Protein AF-A0A7V2KUA3-F1 (afdb_monomer_lite)

Sequence (178 aa):
MKRKILLLGLVLTLILTMVMPATALAAKPPAPTIATGEITDITFGDVFPAGNSGRWIVQEREISGNISGALNGAFTMTYKANVVLVTQAGNFHGTFEADNITLNVNGKISPLELVPVEVDPDVFVDLPMLSLSGHWNVIDGAKGNGNFDAYLVFIPDAQGHVGTIVASGIVMTGKWQP

Secondary structure (DSSP, 8-state):
-HHHHHHHHHHHHHHHHHHS------PPPPPPEEEEEEEEEE---EEEE-TTSSEEEEEEEEEEEEEEESS-EEEEEEEEEEEETTT--EEEEEEEEETTEEEEEEEEEPPPEEEEEEEETTEEEEEEEEEEEEEEEEEESSEEEEEEEEEEEEEE-TTSSEEEEEEEEEEEEEEEE-

pLDDT: mean 90.0, std 10.98, range [55.84, 98.25]

Structure (mmCIF, N/CA/C/O backbone):
data_AF-A0A7V2KUA3-F1
#
_entry.id   AF-A0A7V2KUA3-F1
#
loop_
_atom_site.group_PDB
_atom_site.id
_atom_site.type_symbol
_atom_site.label_atom_id
_atom_site.label_alt_id
_atom_site.label_comp_id
_atom_site.label_asym_id
_atom_site.label_entity_id
_atom_site.label_seq_id
_atom_site.pdbx_PDB_ins_code
_atom_site.Cartn_x
_atom_site.Cartn_y
_atom_site.Cartn_z
_atom_site.occupancy
_atom_site.B_iso_or_equiv
_atom_site.auth_seq_id
_atom_site.auth_comp_id
_atom_site.auth_asym_id
_atom_site.auth_atom_id
_atom_site.pdbx_PDB_model_num
ATOM 1 N N . MET A 1 1 ? -12.448 66.373 34.052 1.00 57.91 1 MET A N 1
ATOM 2 C CA . MET A 1 1 ? -11.532 65.237 34.334 1.00 57.91 1 MET A CA 1
ATOM 3 C C . MET A 1 1 ? -12.043 63.875 33.849 1.00 57.91 1 MET A C 1
ATOM 5 O O . MET A 1 1 ? -11.224 63.086 33.403 1.00 57.91 1 MET A O 1
ATOM 9 N N . LYS A 1 2 ? -13.360 63.605 33.822 1.00 60.50 2 LYS A N 1
ATOM 10 C CA . LYS A 1 2 ? -13.928 62.290 33.444 1.00 60.50 2 LYS A CA 1
ATOM 11 C C . LYS A 1 2 ? -13.572 61.783 32.027 1.00 60.50 2 LYS A C 1
ATOM 13 O O . LYS A 1 2 ? -13.331 60.598 31.854 1.00 60.50 2 LYS A O 1
ATOM 18 N N . ARG A 1 3 ? -13.456 62.670 31.026 1.00 66.00 3 ARG A N 1
ATOM 19 C CA . ARG A 1 3 ? -13.131 62.282 29.632 1.00 66.00 3 ARG A CA 1
ATOM 20 C C . ARG A 1 3 ? -11.685 61.805 29.430 1.00 66.00 3 ARG A C 1
ATOM 22 O O . ARG A 1 3 ? -11.451 60.944 28.595 1.00 66.00 3 ARG A O 1
ATOM 29 N N . LYS A 1 4 ? -10.726 62.332 30.204 1.00 68.06 4 LYS A N 1
ATOM 30 C CA . LYS A 1 4 ? -9.304 61.957 30.084 1.00 68.06 4 LYS A CA 1
ATOM 31 C C . LYS A 1 4 ? -9.031 60.560 30.653 1.00 68.06 4 LYS A C 1
ATOM 33 O O . LYS A 1 4 ? -8.254 59.818 30.072 1.00 68.06 4 LYS A O 1
ATOM 38 N N . ILE A 1 5 ? -9.725 60.190 31.733 1.00 75.88 5 ILE A N 1
ATOM 39 C CA . ILE A 1 5 ? -9.638 58.850 32.341 1.00 75.88 5 ILE A CA 1
ATOM 40 C C . ILE A 1 5 ? -10.233 57.792 31.401 1.00 75.88 5 ILE A C 1
ATOM 42 O O . ILE A 1 5 ? -9.665 56.717 31.244 1.00 75.88 5 ILE A O 1
ATOM 46 N N . LEU A 1 6 ? -11.332 58.125 30.716 1.00 77.88 6 LEU A N 1
ATOM 47 C CA . LEU A 1 6 ? -11.990 57.219 29.773 1.00 77.88 6 LEU A CA 1
ATOM 48 C C . LEU A 1 6 ? -11.124 56.948 28.531 1.00 77.88 6 LEU A C 1
ATOM 50 O O . LEU A 1 6 ? -11.041 55.810 28.079 1.00 77.88 6 LEU A O 1
ATOM 54 N N . LEU A 1 7 ? -10.414 57.968 28.034 1.00 78.69 7 LEU A N 1
ATOM 55 C CA . LEU A 1 7 ? -9.467 57.805 26.928 1.00 78.69 7 LEU A CA 1
ATOM 56 C C . LEU A 1 7 ? -8.257 56.948 27.329 1.00 78.69 7 LEU A C 1
ATOM 58 O O . LEU A 1 7 ? -7.828 56.100 26.554 1.00 78.69 7 LEU A O 1
ATOM 62 N N . LEU A 1 8 ? -7.735 57.137 28.547 1.00 78.94 8 LEU A N 1
ATOM 63 C CA . LEU A 1 8 ? -6.604 56.354 29.051 1.00 78.94 8 LEU A CA 1
ATOM 64 C C . LEU A 1 8 ? -6.966 54.870 29.201 1.00 78.94 8 LEU A C 1
ATOM 66 O O . LEU A 1 8 ? -6.176 54.007 28.832 1.00 78.94 8 LEU A O 1
ATOM 70 N N . GLY A 1 9 ? -8.174 54.580 29.695 1.00 79.50 9 GLY A N 1
ATOM 71 C CA . GLY A 1 9 ? -8.683 53.213 29.807 1.00 79.50 9 GLY A CA 1
ATOM 72 C C . GLY A 1 9 ? -8.839 52.529 28.449 1.00 79.50 9 GLY A C 1
ATOM 73 O O . GLY A 1 9 ? -8.441 51.379 28.312 1.00 79.50 9 GLY A O 1
ATOM 74 N N . LEU A 1 10 ? -9.347 53.250 27.440 1.00 80.88 10 LEU A N 1
ATOM 75 C CA . LEU A 1 10 ? -9.525 52.726 26.081 1.00 80.88 10 LEU A CA 1
ATOM 76 C C . LEU A 1 10 ? -8.185 52.445 25.381 1.00 80.88 10 LEU A C 1
ATOM 78 O O . LEU A 1 10 ? -8.037 51.439 24.697 1.00 80.88 10 LEU A O 1
ATOM 82 N N . VAL A 1 11 ? -7.196 53.326 25.557 1.00 82.62 11 VAL A N 1
ATOM 83 C CA . VAL A 1 11 ? -5.849 53.123 25.003 1.00 82.62 11 VAL A CA 1
ATOM 84 C C . VAL A 1 11 ? -5.162 51.944 25.691 1.00 82.62 11 VAL A C 1
ATOM 86 O O . VAL A 1 11 ? -4.532 51.132 25.020 1.00 82.62 11 VAL A O 1
ATOM 89 N N . LEU A 1 12 ? -5.324 51.798 27.008 1.00 80.12 12 LEU A N 1
ATOM 90 C CA . LEU A 1 12 ? -4.733 50.691 27.755 1.00 80.12 12 LEU A CA 1
ATOM 91 C C . LEU A 1 12 ? -5.350 49.338 27.371 1.00 80.12 12 LEU A C 1
ATOM 93 O O . LEU A 1 12 ? -4.608 48.374 27.204 1.00 80.12 12 LEU A O 1
ATOM 97 N N . THR A 1 13 ? -6.670 49.254 27.167 1.00 74.50 13 THR A N 1
ATOM 98 C CA . THR A 1 13 ? -7.302 48.023 26.664 1.00 74.50 13 THR A CA 1
ATOM 99 C C . THR A 1 13 ? -6.873 47.702 25.237 1.00 74.50 13 THR A C 1
ATOM 101 O O . THR A 1 13 ? -6.602 46.540 24.948 1.00 74.50 13 THR A O 1
ATOM 104 N N . LEU A 1 14 ? -6.730 48.708 24.366 1.00 75.62 14 LEU A N 1
ATOM 105 C CA . LEU A 1 14 ? -6.244 48.504 22.999 1.00 75.62 14 LEU A CA 1
ATOM 106 C C . LEU A 1 14 ? -4.798 47.978 22.986 1.00 75.62 14 LEU A C 1
ATOM 108 O O . LEU A 1 14 ? -4.493 47.019 22.278 1.00 75.62 14 LEU A O 1
ATOM 112 N N . ILE A 1 15 ? -3.926 48.542 23.829 1.00 74.00 15 ILE A N 1
ATOM 113 C CA . ILE A 1 15 ? -2.543 48.074 23.989 1.00 74.00 15 ILE A CA 1
ATOM 114 C C . ILE A 1 15 ? -2.522 46.654 24.570 1.00 74.00 15 ILE A C 1
ATOM 116 O O . ILE A 1 15 ? -1.790 45.813 24.058 1.00 74.00 15 ILE A O 1
ATOM 120 N N . LEU A 1 16 ? -3.363 46.331 25.562 1.00 66.69 16 LEU A N 1
ATOM 121 C CA . LEU A 1 16 ? -3.443 44.964 26.093 1.00 66.69 16 LEU A CA 1
ATOM 122 C C . LEU A 1 16 ? -3.878 43.947 25.027 1.00 66.69 16 LEU A C 1
ATOM 124 O O . LEU A 1 16 ? -3.342 42.843 25.009 1.00 66.69 16 LEU A O 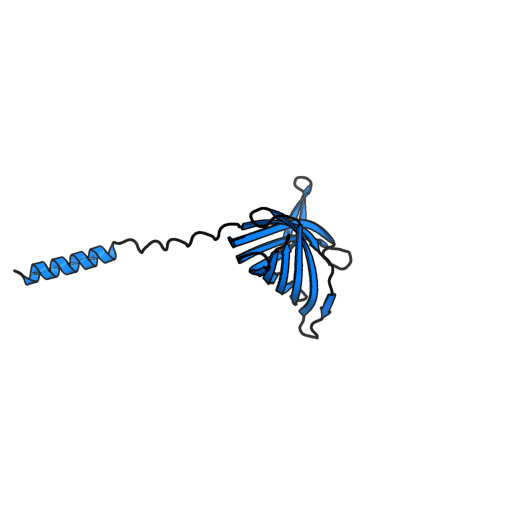1
ATOM 128 N N . THR A 1 17 ? -4.786 44.308 24.113 1.00 66.06 17 THR A N 1
ATOM 129 C CA . THR A 1 17 ? -5.171 43.419 23.000 1.00 66.06 17 THR A CA 1
ATOM 130 C C . THR A 1 17 ? -4.084 43.261 21.935 1.00 66.06 17 THR A C 1
ATOM 132 O O . THR A 1 17 ? -4.070 42.249 21.245 1.00 66.06 17 THR A O 1
ATOM 135 N N . MET A 1 18 ? -3.154 44.217 21.817 1.00 61.91 18 MET A N 1
ATOM 136 C CA . MET A 1 18 ? -2.025 44.144 20.878 1.00 61.91 18 MET A CA 1
ATOM 137 C C . MET A 1 18 ? -0.821 43.359 21.420 1.00 61.91 18 MET A C 1
ATOM 139 O O . MET A 1 18 ? 0.021 42.936 20.634 1.00 61.91 18 MET A O 1
ATOM 143 N N . VAL A 1 19 ? -0.727 43.162 22.741 1.00 62.25 19 VAL A N 1
ATOM 144 C CA . VAL A 1 19 ? 0.377 42.425 23.392 1.00 62.25 19 VAL A CA 1
ATOM 145 C C . VAL A 1 19 ? -0.029 40.995 23.768 1.00 62.25 19 VAL A C 1
ATOM 147 O O . VAL A 1 19 ? 0.814 40.210 24.198 1.00 62.25 19 VAL A O 1
ATOM 150 N N . MET A 1 20 ? -1.296 40.605 23.575 1.00 57.22 20 MET A N 1
ATOM 151 C CA . MET A 1 20 ? -1.638 39.187 23.658 1.00 57.22 20 MET A CA 1
ATOM 152 C C . MET A 1 20 ? -0.917 38.455 22.522 1.00 57.22 20 MET A C 1
ATOM 154 O O . MET A 1 20 ? -1.136 38.806 21.359 1.00 57.22 20 MET A O 1
ATOM 158 N N . PRO A 1 21 ? -0.039 37.476 22.823 1.00 57.28 21 PRO A N 1
ATOM 159 C CA . PRO A 1 21 ? 0.585 36.675 21.787 1.00 57.28 21 PRO A CA 1
ATOM 160 C C . PRO A 1 21 ? -0.546 36.095 20.954 1.00 57.28 21 PRO A C 1
ATOM 162 O O . PRO A 1 21 ? -1.464 35.491 21.519 1.00 57.28 21 PRO A O 1
ATOM 165 N N . ALA A 1 22 ? -0.506 36.361 19.642 1.00 61.03 22 ALA A N 1
ATOM 166 C CA . ALA A 1 22 ? -1.403 35.764 18.665 1.00 61.03 22 ALA A CA 1
ATOM 167 C C . ALA A 1 22 ? -1.592 34.322 19.096 1.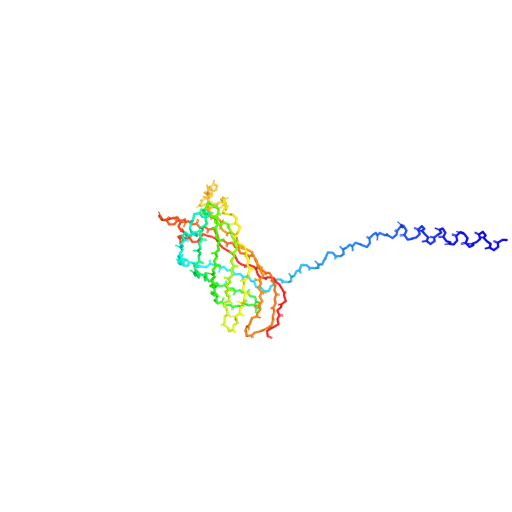00 61.03 22 ALA A C 1
ATOM 169 O O . ALA A 1 22 ? -0.586 33.619 19.211 1.00 61.03 22 ALA A O 1
ATOM 170 N N . THR A 1 23 ? -2.826 33.961 19.474 1.00 57.09 23 THR A N 1
ATOM 171 C CA . THR A 1 23 ? -3.180 32.631 19.969 1.00 57.09 23 THR A CA 1
ATOM 172 C C . THR A 1 23 ? -2.374 31.651 19.159 1.00 57.09 23 THR A C 1
ATOM 174 O O . THR A 1 23 ? -2.615 31.549 17.954 1.00 57.09 23 THR A O 1
ATOM 177 N N . ALA A 1 24 ? -1.352 31.057 19.789 1.00 55.84 24 ALA A N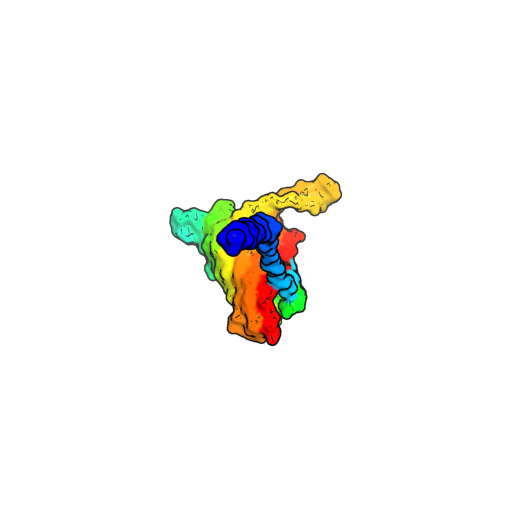 1
ATOM 178 C CA . ALA A 1 24 ? -0.553 30.028 19.168 1.00 55.84 24 ALA A CA 1
ATOM 179 C C . ALA A 1 24 ? -1.600 29.064 18.646 1.00 55.84 24 ALA A C 1
ATOM 181 O O . ALA A 1 24 ? -2.376 28.533 19.444 1.00 55.84 24 ALA A O 1
ATOM 182 N N . LEU A 1 25 ? -1.745 29.011 17.321 1.00 56.50 25 LEU A N 1
ATOM 183 C CA . LEU A 1 25 ? -2.665 28.111 16.659 1.00 56.50 25 LEU A CA 1
ATOM 184 C C . LEU A 1 25 ? -2.214 26.755 17.159 1.00 56.50 25 LEU A C 1
ATOM 186 O O . LEU A 1 25 ? -1.180 26.265 16.715 1.00 56.50 25 LEU A O 1
ATOM 190 N N . ALA A 1 26 ? -2.887 26.250 18.194 1.00 63.84 26 ALA A N 1
ATOM 191 C CA . ALA A 1 26 ? -2.541 24.998 18.817 1.00 63.84 26 ALA A CA 1
ATOM 192 C C . ALA A 1 26 ? -2.701 24.003 17.686 1.00 63.84 26 ALA A C 1
ATOM 194 O O . ALA A 1 26 ? -3.826 23.740 17.251 1.00 63.84 26 ALA A O 1
ATOM 195 N N . ALA A 1 27 ? -1.566 23.599 17.112 1.00 62.81 27 ALA A N 1
ATOM 196 C CA . ALA A 1 27 ? -1.546 22.696 15.989 1.00 62.81 27 ALA A CA 1
ATOM 197 C C . ALA A 1 27 ? -2.399 21.517 16.430 1.00 62.81 27 ALA A C 1
ATOM 199 O O . ALA A 1 27 ? -2.166 20.950 17.502 1.00 62.81 27 ALA A O 1
ATOM 200 N N . LYS A 1 28 ? -3.470 21.256 15.675 1.00 70.56 28 LYS A N 1
ATOM 201 C CA . LYS A 1 28 ? -4.386 20.167 15.987 1.00 70.56 28 LYS A CA 1
ATOM 202 C C . LYS A 1 28 ? -3.516 18.932 16.244 1.00 70.56 28 LYS A C 1
ATOM 204 O O . LYS A 1 28 ? -2.691 18.635 15.377 1.00 70.56 28 LYS A O 1
ATOM 209 N N . PRO A 1 29 ? -3.658 18.255 17.400 1.00 72.75 29 PRO A N 1
ATOM 210 C CA . PRO A 1 29 ? -2.854 17.081 17.687 1.00 72.75 29 PRO A CA 1
ATOM 211 C C . PRO A 1 29 ? -2.927 16.116 16.499 1.00 72.75 29 PRO A C 1
ATOM 213 O O . PRO A 1 29 ? -4.021 15.963 15.931 1.00 72.75 29 PRO A O 1
ATOM 216 N N . PRO A 1 30 ? -1.799 15.512 16.084 1.00 73.25 30 PRO A N 1
ATOM 217 C CA . PRO A 1 30 ? -1.814 14.528 15.014 1.00 73.25 30 PRO A CA 1
ATOM 218 C C . PRO A 1 30 ? -2.834 13.437 15.348 1.00 73.25 30 PRO A C 1
ATOM 220 O O . PRO A 1 30 ? -3.039 13.096 16.518 1.00 73.25 30 PRO A O 1
ATOM 223 N N . ALA A 1 31 ? -3.529 12.938 14.324 1.00 81.44 31 ALA A N 1
ATOM 224 C CA . ALA A 1 31 ? -4.470 11.845 14.524 1.00 81.44 31 ALA A CA 1
ATOM 225 C C . ALA A 1 31 ? -3.717 10.644 15.121 1.00 81.44 31 ALA A C 1
ATOM 227 O O . ALA A 1 31 ? -2.589 10.380 14.699 1.00 81.44 31 ALA A O 1
ATOM 228 N N . PRO A 1 32 ? -4.298 9.934 16.102 1.00 88.81 32 PRO A N 1
ATOM 229 C CA . PRO A 1 32 ? -3.610 8.814 16.717 1.00 88.81 32 PRO A CA 1
ATOM 230 C C . PRO A 1 32 ? -3.388 7.711 15.681 1.00 88.81 32 PRO A C 1
ATOM 232 O O . PRO A 1 32 ? -4.263 7.438 14.851 1.00 88.81 32 PRO A O 1
ATOM 235 N N . THR A 1 33 ? -2.216 7.082 15.740 1.00 89.06 33 THR A N 1
ATOM 236 C CA . THR A 1 33 ? -1.938 5.849 15.003 1.00 89.06 33 THR A CA 1
ATOM 237 C C . THR A 1 33 ? -2.845 4.755 15.539 1.00 89.06 33 THR A C 1
ATOM 239 O O . THR A 1 33 ? -2.867 4.485 16.738 1.00 89.06 33 THR A O 1
ATOM 242 N N . ILE A 1 34 ? -3.618 4.162 14.639 1.00 94.06 34 ILE A N 1
ATOM 243 C CA . ILE A 1 34 ? -4.559 3.091 14.948 1.00 94.06 34 ILE A CA 1
ATOM 244 C C . ILE A 1 34 ? -3.914 1.747 14.648 1.00 94.06 34 ILE A C 1
ATOM 246 O O . ILE A 1 34 ? -4.092 0.812 15.424 1.00 94.06 34 ILE A O 1
ATOM 250 N N . ALA A 1 35 ? -3.164 1.647 13.551 1.00 96.12 35 ALA A N 1
ATOM 251 C CA . ALA A 1 35 ? -2.558 0.393 13.148 1.00 96.12 35 ALA A CA 1
ATO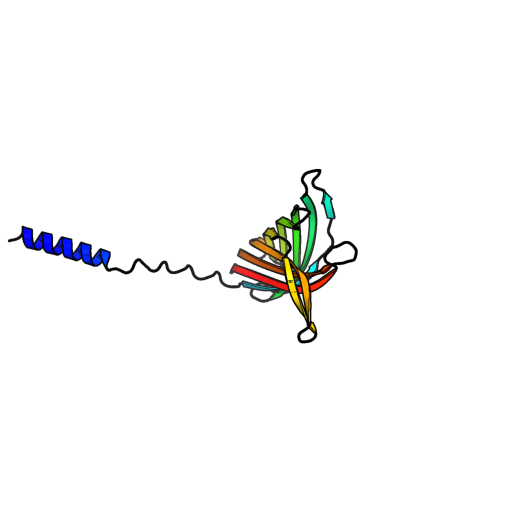M 252 C C . ALA A 1 35 ? -1.318 0.605 12.269 1.00 96.12 35 ALA A C 1
ATOM 254 O O . ALA A 1 35 ? -1.211 1.612 11.566 1.00 96.12 35 ALA A O 1
ATOM 255 N N . THR A 1 36 ? -0.387 -0.342 12.319 1.00 97.94 36 THR A N 1
ATOM 256 C CA . THR A 1 36 ? 0.829 -0.385 11.498 1.00 97.94 36 THR A CA 1
ATOM 257 C C . THR A 1 36 ? 1.082 -1.798 11.013 1.00 97.94 36 THR A C 1
ATOM 259 O O . THR A 1 36 ? 0.805 -2.752 11.741 1.00 97.94 36 THR A O 1
ATOM 262 N N . GLY A 1 37 ? 1.628 -1.951 9.816 1.00 97.38 37 GLY A N 1
ATOM 263 C CA . GLY A 1 37 ? 1.808 -3.264 9.217 1.00 97.38 37 GLY A CA 1
ATOM 264 C C . GLY A 1 37 ? 2.840 -3.303 8.109 1.00 97.38 37 GLY A C 1
ATOM 265 O O . GLY A 1 37 ? 3.441 -2.286 7.763 1.00 97.38 37 GLY A O 1
ATOM 266 N N . GLU A 1 38 ? 2.979 -4.487 7.535 1.00 97.69 38 GLU A N 1
ATOM 267 C CA . GLU A 1 38 ? 3.859 -4.788 6.412 1.00 97.69 38 GLU A CA 1
ATOM 268 C C . GLU A 1 38 ? 3.034 -5.384 5.274 1.00 97.69 38 GLU A C 1
ATOM 270 O O . GLU A 1 38 ? 2.125 -6.189 5.497 1.00 97.69 38 GLU A O 1
ATOM 275 N N . ILE A 1 39 ? 3.363 -4.981 4.050 1.00 97.94 39 ILE A N 1
ATOM 276 C CA . ILE A 1 39 ? 2.837 -5.576 2.823 1.00 97.94 39 ILE A CA 1
ATOM 277 C C . ILE A 1 39 ? 3.748 -6.741 2.453 1.00 97.94 39 ILE A C 1
ATOM 279 O O . ILE A 1 39 ? 4.955 -6.550 2.287 1.00 97.94 39 ILE A O 1
ATOM 283 N N . THR A 1 40 ? 3.172 -7.926 2.300 1.00 96.94 40 THR A N 1
ATOM 284 C CA . THR A 1 40 ? 3.926 -9.149 2.003 1.00 96.94 40 THR A CA 1
ATOM 285 C C . THR A 1 40 ? 3.747 -9.622 0.574 1.00 96.94 40 THR A C 1
ATOM 287 O O . THR A 1 40 ? 4.633 -10.298 0.061 1.00 96.94 40 THR A O 1
ATOM 290 N N . ASP A 1 41 ? 2.627 -9.282 -0.066 1.00 95.56 41 ASP A N 1
ATOM 291 C CA . ASP A 1 41 ? 2.352 -9.715 -1.431 1.00 95.56 41 ASP A CA 1
ATOM 292 C C . ASP A 1 41 ? 1.497 -8.702 -2.201 1.00 95.56 41 ASP A C 1
ATOM 294 O O . ASP A 1 41 ? 0.748 -7.901 -1.628 1.00 95.56 41 ASP A O 1
ATOM 298 N N . ILE A 1 42 ? 1.635 -8.734 -3.523 1.00 94.81 42 ILE A N 1
ATOM 299 C CA . ILE A 1 42 ? 0.831 -7.953 -4.456 1.00 94.81 42 ILE A CA 1
ATOM 300 C C . ILE A 1 42 ? 0.624 -8.749 -5.740 1.00 94.81 42 ILE A C 1
ATOM 302 O O . ILE A 1 42 ? 1.562 -9.188 -6.400 1.00 94.81 42 ILE A O 1
ATOM 306 N N . THR A 1 43 ? -0.633 -8.894 -6.133 1.00 93.38 43 THR A N 1
ATOM 307 C CA . THR A 1 43 ? -0.981 -9.598 -7.366 1.00 93.38 43 THR A CA 1
ATOM 308 C C . TH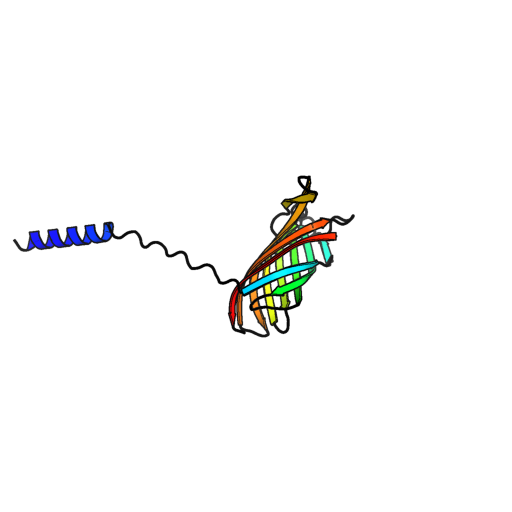R A 1 43 ? -0.705 -8.727 -8.594 1.00 93.38 43 THR A C 1
ATOM 310 O O . THR A 1 43 ? -0.729 -7.494 -8.539 1.00 93.38 43 THR A O 1
ATOM 313 N N . PHE A 1 44 ? -0.488 -9.355 -9.754 1.00 86.00 44 PHE A N 1
ATOM 314 C CA . PHE A 1 44 ? -0.323 -8.612 -11.009 1.00 86.00 44 PHE A CA 1
ATOM 315 C C . PHE A 1 44 ? -1.572 -7.801 -11.365 1.00 86.00 44 PHE A C 1
ATOM 317 O O . PHE A 1 44 ? -1.456 -6.660 -11.821 1.00 86.00 44 PHE A O 1
ATOM 324 N N . GLY A 1 45 ? -2.756 -8.347 -11.086 1.00 85.12 45 GLY A N 1
ATOM 325 C CA . GLY A 1 45 ? -4.035 -7.735 -11.427 1.00 85.12 45 GLY A CA 1
ATOM 326 C C . GLY A 1 45 ? -4.269 -7.600 -12.934 1.00 85.12 45 GLY A C 1
ATOM 327 O O . GLY A 1 45 ? -3.402 -7.887 -13.760 1.00 85.12 45 GLY A O 1
ATOM 328 N N . ASP A 1 46 ? -5.454 -7.112 -13.285 1.00 87.50 46 ASP A N 1
ATOM 329 C CA . ASP A 1 46 ? -5.856 -6.899 -14.675 1.00 87.50 46 ASP A CA 1
ATOM 330 C C . ASP A 1 46 ? -5.569 -5.456 -15.110 1.00 87.50 46 ASP A C 1
ATOM 332 O O . ASP A 1 46 ? -6.200 -4.502 -14.636 1.00 87.50 46 ASP A O 1
ATOM 336 N N . VAL A 1 47 ? -4.601 -5.285 -16.018 1.00 86.62 47 VAL A N 1
ATOM 337 C CA . VAL A 1 47 ? -4.062 -3.975 -16.415 1.00 86.62 47 VAL A CA 1
ATOM 338 C C . VAL A 1 47 ? -4.201 -3.754 -17.921 1.00 86.62 47 VAL A C 1
ATOM 340 O O . VAL A 1 47 ? -3.671 -4.514 -18.728 1.00 86.62 47 VAL A O 1
ATOM 343 N N . PHE A 1 48 ? -4.890 -2.679 -18.313 1.00 90.06 48 PHE A N 1
ATOM 344 C CA . PHE A 1 48 ? -5.184 -2.368 -19.719 1.00 90.06 48 PHE A CA 1
ATOM 345 C C . PHE A 1 48 ? -4.873 -0.911 -20.068 1.00 90.06 48 PHE A C 1
ATOM 347 O O . PHE A 1 48 ? -5.042 -0.028 -19.220 1.00 90.06 48 PHE A O 1
ATOM 354 N N . PRO A 1 49 ? -4.463 -0.610 -21.311 1.00 88.81 49 PRO A N 1
ATOM 355 C CA . PRO A 1 49 ? -4.286 0.770 -21.735 1.00 88.81 49 PRO A CA 1
ATOM 356 C C . PRO A 1 49 ? -5.634 1.503 -21.729 1.00 88.81 49 PRO A C 1
ATOM 358 O O . PRO A 1 49 ? -6.642 1.008 -22.237 1.00 88.81 49 PRO A O 1
ATOM 361 N N . ALA A 1 50 ? -5.656 2.724 -21.199 1.00 90.62 50 ALA A N 1
ATOM 362 C CA . ALA A 1 50 ? -6.824 3.602 -21.186 1.00 90.62 50 ALA A CA 1
ATOM 363 C C . ALA A 1 50 ? -6.970 4.339 -22.533 1.00 90.62 50 ALA A C 1
ATOM 365 O O . ALA A 1 50 ? -6.947 5.575 -22.600 1.00 90.62 50 ALA A O 1
ATOM 366 N N . GLY A 1 51 ? -7.035 3.573 -23.625 1.00 89.12 51 GLY A N 1
ATOM 367 C CA . GLY A 1 51 ? -6.959 4.092 -24.992 1.00 89.12 51 GLY A CA 1
ATOM 368 C C . GLY A 1 51 ? -5.655 4.858 -25.255 1.00 89.12 51 GLY A C 1
ATOM 369 O O . GLY A 1 51 ? -4.590 4.472 -24.783 1.00 89.12 51 GLY A O 1
ATOM 370 N N . ASN A 1 52 ? -5.740 5.987 -25.967 1.00 88.19 52 ASN A N 1
ATOM 371 C CA . ASN A 1 52 ? -4.583 6.814 -26.349 1.00 88.19 52 ASN A CA 1
ATOM 372 C C . ASN A 1 52 ? -4.224 7.902 -25.315 1.00 88.19 52 ASN A C 1
ATOM 374 O O . ASN A 1 52 ? -3.616 8.911 -25.660 1.00 88.19 52 ASN A O 1
ATOM 378 N N . SER A 1 53 ? -4.625 7.742 -24.052 1.00 87.25 53 SER A N 1
ATOM 379 C CA . SER A 1 53 ? -4.443 8.779 -23.022 1.00 87.25 53 SER A CA 1
ATOM 380 C C . SER A 1 53 ? -3.063 8.777 -22.348 1.00 87.25 53 SER A C 1
ATOM 382 O O . SER A 1 53 ? -2.794 9.646 -21.522 1.00 87.25 53 SER A O 1
ATOM 384 N N . GLY A 1 54 ? -2.198 7.802 -22.657 1.00 88.50 54 GLY A N 1
ATOM 385 C CA . GLY A 1 54 ? -0.929 7.600 -21.942 1.00 88.50 54 GLY A CA 1
ATOM 386 C C . GLY A 1 54 ? -1.113 7.082 -20.509 1.00 88.50 54 GLY A C 1
ATOM 387 O O . GLY A 1 54 ? -0.226 7.243 -19.669 1.00 88.50 54 GLY A O 1
ATOM 388 N N . ARG A 1 55 ? -2.276 6.492 -20.210 1.00 91.38 55 ARG A N 1
ATOM 389 C CA . ARG A 1 55 ? -2.640 5.964 -18.891 1.00 91.38 55 ARG A CA 1
ATOM 390 C C . ARG A 1 55 ? -2.997 4.484 -18.970 1.00 91.38 55 ARG A C 1
ATOM 392 O O . ARG A 1 55 ? -3.419 4.002 -20.021 1.00 91.38 55 ARG A O 1
ATOM 399 N N . TRP A 1 56 ? -2.879 3.800 -17.843 1.00 90.81 56 TRP A N 1
ATOM 400 C CA . TRP A 1 56 ? -3.343 2.435 -17.633 1.00 90.81 56 TRP A CA 1
ATOM 401 C C . TRP A 1 56 ? -4.502 2.412 -16.652 1.00 90.81 56 TRP A C 1
ATOM 403 O O . TRP A 1 56 ? -4.529 3.168 -15.679 1.00 90.81 56 TRP A O 1
ATOM 413 N N . ILE A 1 57 ? -5.449 1.519 -16.908 1.00 91.81 57 ILE A N 1
ATOM 414 C CA . ILE A 1 57 ? -6.511 1.155 -15.981 1.00 91.81 57 ILE A CA 1
ATOM 415 C C . ILE A 1 57 ? -6.110 -0.161 -15.330 1.00 91.81 57 ILE A C 1
ATOM 417 O O . ILE A 1 57 ? -5.906 -1.155 -16.022 1.00 91.81 57 ILE A O 1
ATOM 421 N N . VAL A 1 58 ? -6.038 -0.146 -14.004 1.00 92.69 58 VAL A N 1
ATOM 422 C CA . VAL A 1 58 ? -5.990 -1.340 -13.164 1.00 92.69 58 VAL A CA 1
ATOM 423 C C . VAL A 1 58 ? -7.433 -1.645 -12.780 1.00 92.69 58 VAL A C 1
ATOM 425 O O . VAL A 1 58 ? -8.044 -0.872 -12.035 1.00 92.69 58 VAL A O 1
ATOM 428 N N . GLN A 1 59 ? -8.012 -2.701 -13.349 1.00 93.00 59 GLN A N 1
ATOM 429 C CA . GLN A 1 59 ? -9.408 -3.067 -13.088 1.00 93.00 59 GLN A CA 1
ATOM 430 C C . GLN A 1 59 ? -9.594 -3.698 -11.719 1.00 93.00 59 GLN A C 1
ATOM 432 O O . GLN A 1 59 ? -10.618 -3.454 -11.086 1.00 93.00 59 GLN A O 1
ATOM 437 N N . GLU A 1 60 ? -8.625 -4.495 -11.293 1.00 93.50 60 GLU A N 1
ATOM 438 C CA . GLU A 1 60 ? -8.594 -5.138 -9.993 1.00 93.50 60 GLU A CA 1
ATOM 439 C C . GLU A 1 60 ? -7.156 -5.541 -9.695 1.00 93.50 60 GLU A C 1
ATOM 441 O O . GLU A 1 60 ? -6.460 -6.079 -10.559 1.00 93.50 60 GLU A O 1
ATOM 446 N N . ARG A 1 61 ? -6.703 -5.233 -8.486 1.00 94.06 61 ARG A N 1
ATOM 447 C CA . ARG A 1 61 ? -5.435 -5.695 -7.944 1.00 94.06 61 ARG A CA 1
ATOM 448 C C . ARG A 1 61 ? -5.575 -5.866 -6.445 1.00 94.06 61 ARG A C 1
ATOM 450 O O . ARG A 1 61 ? -6.236 -5.063 -5.789 1.00 94.06 61 ARG A O 1
ATOM 457 N N . GLU A 1 62 ? -4.915 -6.888 -5.937 1.00 96.31 62 GLU A N 1
ATOM 458 C CA . GLU A 1 62 ? -4.898 -7.248 -4.527 1.00 96.31 62 GLU A CA 1
ATOM 459 C C . GLU A 1 62 ? -3.513 -7.000 -3.928 1.00 96.31 62 GLU A C 1
ATOM 461 O O . GLU A 1 62 ? -2.503 -7.356 -4.537 1.00 96.31 62 GLU A O 1
ATOM 466 N N . ILE A 1 63 ? -3.485 -6.387 -2.747 1.00 96.56 63 ILE A N 1
ATOM 467 C CA . ILE A 1 63 ? -2.324 -6.261 -1.866 1.00 96.56 63 ILE A CA 1
ATOM 468 C C . ILE A 1 63 ? -2.658 -7.000 -0.576 1.00 96.56 63 ILE A C 1
ATOM 470 O O . ILE A 1 63 ? -3.705 -6.734 0.011 1.00 96.56 63 ILE A O 1
ATOM 474 N N . SER A 1 64 ? -1.771 -7.861 -0.095 1.00 98.06 64 SER A N 1
ATOM 475 C CA . SER A 1 64 ? -1.960 -8.551 1.181 1.00 98.06 64 SER A CA 1
ATOM 476 C C . SER A 1 64 ? -0.764 -8.372 2.111 1.00 98.06 64 SER A C 1
ATOM 478 O O . SER A 1 64 ? 0.345 -8.006 1.701 1.00 98.06 64 SER A O 1
ATOM 480 N N . GLY A 1 65 ? -1.009 -8.563 3.402 1.00 98.12 65 GLY A N 1
ATOM 481 C CA . GLY A 1 65 ? -0.007 -8.330 4.429 1.00 98.12 65 GLY A CA 1
ATOM 482 C C . GLY A 1 65 ? -0.515 -8.607 5.832 1.00 98.12 65 GLY A C 1
ATOM 483 O O . GLY A 1 65 ? -1.557 -9.232 6.025 1.00 98.12 65 GLY A O 1
ATOM 484 N N . ASN A 1 66 ? 0.224 -8.116 6.821 1.00 98.00 66 ASN A N 1
ATOM 485 C CA . ASN A 1 66 ? -0.156 -8.199 8.228 1.00 98.00 66 ASN A CA 1
ATOM 486 C C . ASN A 1 66 ? -0.170 -6.807 8.844 1.00 98.00 66 ASN A C 1
ATOM 488 O O . ASN A 1 66 ? 0.706 -5.990 8.568 1.00 98.00 66 ASN A O 1
ATOM 492 N N . ILE A 1 67 ? -1.151 -6.546 9.699 1.00 97.25 67 ILE A N 1
ATOM 493 C CA . ILE A 1 67 ? -1.285 -5.298 10.438 1.00 97.25 67 ILE A CA 1
ATOM 494 C C . ILE A 1 67 ? -1.400 -5.585 11.937 1.00 97.25 67 ILE A C 1
ATOM 496 O O . ILE A 1 67 ? -1.830 -6.657 12.354 1.00 97.25 67 ILE A O 1
ATOM 500 N N . SER A 1 68 ? -0.983 -4.628 12.755 1.00 96.56 68 SER A N 1
ATOM 501 C CA . SER A 1 68 ? -1.007 -4.691 14.213 1.00 96.56 68 SER A CA 1
ATOM 502 C C . SER A 1 68 ? -1.452 -3.354 14.801 1.00 96.56 68 SER A C 1
ATOM 504 O O . SER A 1 68 ? -1.261 -2.300 14.193 1.00 96.56 68 SER A O 1
ATOM 506 N N . GLY A 1 69 ? -2.036 -3.389 15.999 1.00 94.12 69 GLY A N 1
ATOM 507 C CA . GLY A 1 69 ? -2.610 -2.222 16.666 1.00 94.12 69 GLY A CA 1
ATOM 508 C C . GLY A 1 69 ? -4.073 -2.463 17.020 1.00 94.12 69 GLY A C 1
ATOM 509 O O . GLY A 1 69 ? -4.435 -3.541 17.485 1.00 94.12 69 GLY A O 1
ATOM 510 N N . ALA A 1 70 ? -4.916 -1.453 16.827 1.00 91.44 70 ALA A N 1
ATOM 511 C CA . ALA A 1 70 ? -6.356 -1.571 17.040 1.00 91.44 70 ALA A CA 1
ATOM 512 C C . ALA A 1 70 ? -7.080 -2.274 15.875 1.00 91.44 70 ALA A C 1
ATOM 514 O O . ALA A 1 70 ? -8.165 -2.811 16.079 1.00 91.44 70 ALA A O 1
ATOM 515 N N . LEU A 1 71 ? -6.464 -2.282 14.686 1.00 90.81 71 LEU A N 1
ATOM 516 C CA . LEU A 1 71 ? -6.694 -3.276 13.636 1.00 90.81 71 LEU A CA 1
ATOM 517 C C . LEU A 1 71 ? -5.535 -4.269 13.709 1.00 90.81 71 LEU A C 1
ATOM 519 O O . LEU A 1 71 ? -4.380 -3.843 13.789 1.00 90.81 71 LEU A O 1
ATOM 523 N N . ASN A 1 72 ? -5.825 -5.564 13.711 1.00 94.19 72 ASN A N 1
ATOM 524 C CA . ASN A 1 72 ? -4.818 -6.605 13.867 1.00 94.19 72 ASN A CA 1
ATOM 525 C C . ASN A 1 72 ? -5.097 -7.761 12.902 1.00 94.19 72 ASN A C 1
ATOM 527 O O . ASN A 1 72 ? -6.231 -7.933 12.477 1.00 94.19 72 ASN A O 1
ATOM 531 N N . GLY A 1 73 ? -4.068 -8.543 12.584 1.00 95.81 73 GLY A N 1
ATOM 532 C CA . GLY A 1 73 ? -4.190 -9.754 11.778 1.00 95.81 73 GLY A CA 1
ATOM 533 C C . GLY A 1 73 ? -3.764 -9.577 10.324 1.00 95.81 73 GLY A C 1
ATOM 534 O O . GLY A 1 73 ? -3.158 -8.574 9.936 1.00 95.81 73 GLY A O 1
ATOM 535 N N . ALA A 1 74 ? -4.052 -10.602 9.524 1.00 98.00 74 ALA A N 1
ATOM 536 C CA . ALA A 1 74 ? -3.832 -10.550 8.088 1.00 98.00 74 ALA A CA 1
ATOM 537 C C . ALA A 1 74 ? -4.826 -9.571 7.455 1.00 98.00 74 ALA A C 1
ATOM 539 O O . ALA A 1 74 ? -5.990 -9.513 7.859 1.00 98.00 74 ALA A O 1
ATOM 540 N N . PHE A 1 75 ? -4.369 -8.825 6.454 1.00 98.06 75 PHE A N 1
ATOM 541 C CA . PHE A 1 75 ? -5.229 -7.943 5.682 1.00 98.06 75 PHE A CA 1
ATOM 542 C C . PHE A 1 75 ? -5.150 -8.235 4.189 1.00 98.06 75 PHE A C 1
ATOM 544 O O . PHE A 1 75 ? -4.139 -8.726 3.684 1.00 98.06 75 PHE A O 1
ATOM 551 N N . THR A 1 76 ? -6.221 -7.870 3.492 1.00 98.25 76 THR A N 1
ATOM 552 C CA . THR A 1 76 ? -6.314 -7.864 2.032 1.00 98.25 76 THR A CA 1
ATOM 553 C C . THR A 1 76 ? -6.899 -6.531 1.577 1.00 98.25 76 THR A C 1
ATOM 555 O O . THR A 1 76 ? -7.959 -6.117 2.037 1.00 98.25 76 THR A O 1
ATOM 558 N N . MET A 1 77 ? -6.202 -5.827 0.690 1.00 97.81 77 MET A N 1
ATOM 559 C CA . MET A 1 77 ? -6.664 -4.600 0.052 1.00 97.81 77 MET A CA 1
ATOM 560 C C . MET A 1 77 ? -6.869 -4.837 -1.439 1.00 97.81 77 MET A C 1
ATOM 562 O O . MET A 1 77 ? -5.904 -5.021 -2.181 1.00 97.81 77 MET A O 1
ATOM 566 N N . THR A 1 78 ? -8.114 -4.731 -1.889 1.00 97.62 78 THR A N 1
ATOM 567 C CA . THR A 1 78 ? -8.486 -4.872 -3.299 1.00 97.62 78 THR A CA 1
ATOM 568 C C . THR A 1 78 ? -8.814 -3.506 -3.869 1.00 97.62 78 THR A C 1
ATOM 570 O O . THR A 1 78 ? -9.676 -2.803 -3.344 1.00 97.62 78 THR A O 1
ATOM 573 N N . TYR A 1 79 ? -8.147 -3.090 -4.944 1.00 96.75 79 TYR A N 1
ATOM 574 C CA . TYR A 1 79 ? -8.343 -1.757 -5.508 1.00 96.75 79 TYR A CA 1
ATOM 575 C C . TYR A 1 79 ? -8.378 -1.726 -7.032 1.00 96.75 79 TYR A C 1
ATOM 577 O O . TYR A 1 79 ? -7.871 -2.600 -7.732 1.00 96.75 79 TYR A O 1
ATOM 585 N N . LYS A 1 80 ? -8.963 -0.639 -7.536 1.00 96.94 80 LYS A N 1
ATOM 586 C CA . LYS A 1 80 ? -8.932 -0.221 -8.938 1.00 96.94 80 LYS A CA 1
ATOM 587 C C . LYS A 1 80 ? -8.177 1.088 -9.031 1.00 96.94 80 LYS A C 1
ATOM 589 O O . LYS A 1 80 ? -8.324 1.945 -8.157 1.00 96.94 80 LYS A O 1
ATOM 594 N N . ALA A 1 81 ? -7.403 1.278 -10.089 1.00 95.62 81 ALA A N 1
ATOM 595 C CA . ALA A 1 81 ? -6.610 2.488 -10.262 1.00 95.62 81 ALA A CA 1
ATOM 596 C C . ALA A 1 81 ? -6.589 2.975 -11.707 1.00 95.62 81 ALA A C 1
ATOM 598 O O . ALA A 1 81 ? -6.818 2.227 -12.656 1.00 95.62 81 ALA A O 1
ATOM 599 N N . ASN A 1 82 ? -6.286 4.260 -11.867 1.00 93.31 82 ASN A N 1
ATOM 600 C CA . ASN A 1 82 ? -5.987 4.851 -13.163 1.00 93.31 82 ASN A CA 1
ATOM 601 C C . ASN A 1 82 ? -4.675 5.631 -13.076 1.00 93.31 82 ASN A C 1
ATOM 603 O O . ASN A 1 82 ? -4.644 6.744 -12.533 1.00 93.31 82 ASN A O 1
ATOM 607 N N . VAL A 1 83 ? -3.617 5.048 -13.632 1.00 92.94 83 VAL A N 1
ATOM 608 C CA . VAL A 1 83 ? -2.232 5.491 -13.453 1.00 92.94 83 VAL A CA 1
ATOM 609 C C . VAL A 1 83 ? -1.609 5.973 -14.756 1.00 92.94 83 VAL A C 1
ATOM 611 O O . VAL A 1 83 ? -1.965 5.522 -15.840 1.00 92.94 83 VAL A O 1
ATOM 614 N N . VAL A 1 84 ? -0.679 6.916 -14.671 1.00 91.81 84 VAL A N 1
ATOM 615 C CA . VAL A 1 84 ? 0.110 7.378 -15.819 1.00 91.81 84 VAL A CA 1
ATOM 616 C C . VAL A 1 84 ? 1.145 6.312 -16.185 1.00 91.81 84 VAL A C 1
ATOM 618 O O . VAL A 1 84 ? 1.844 5.824 -15.306 1.00 91.81 84 VAL A O 1
ATOM 621 N N . LEU A 1 85 ? 1.284 5.978 -17.474 1.00 84.19 85 LEU A N 1
ATOM 622 C CA . LEU A 1 85 ? 2.194 4.923 -17.954 1.00 84.19 85 LEU A CA 1
ATOM 623 C C . LEU A 1 85 ? 3.639 5.106 -17.472 1.00 84.19 85 LEU A C 1
ATOM 625 O O . LEU A 1 85 ? 4.260 4.146 -17.033 1.00 84.19 85 LEU A O 1
ATOM 629 N N . VAL A 1 86 ? 4.162 6.330 -17.539 1.00 83.62 86 VAL A N 1
ATOM 630 C CA . VAL A 1 86 ? 5.580 6.595 -17.252 1.00 83.62 86 VAL A CA 1
ATOM 631 C C . VAL A 1 86 ? 5.876 6.582 -15.754 1.00 83.62 86 VAL A C 1
ATOM 633 O O . VAL A 1 86 ? 6.886 6.035 -15.336 1.00 83.62 86 VAL A O 1
ATOM 636 N N . THR A 1 87 ? 5.013 7.196 -14.944 1.00 89.12 87 THR A N 1
ATOM 637 C CA . THR A 1 87 ? 5.300 7.434 -13.522 1.00 89.12 87 THR A CA 1
ATOM 638 C C . THR A 1 87 ? 4.560 6.495 -12.585 1.00 89.12 87 THR A C 1
ATOM 640 O O . THR A 1 87 ? 4.824 6.528 -11.393 1.00 89.12 87 THR A O 1
ATOM 643 N N . GLN A 1 88 ? 3.588 5.724 -13.080 1.00 90.81 88 GLN A N 1
ATOM 644 C CA . GLN A 1 88 ? 2.658 4.924 -12.274 1.00 90.81 88 GLN A CA 1
ATOM 645 C C . GLN A 1 88 ? 1.827 5.739 -11.258 1.00 90.81 88 GLN A C 1
ATOM 647 O O . GLN A 1 88 ? 1.077 5.174 -10.466 1.00 90.81 88 GLN A O 1
ATOM 652 N N . ALA A 1 89 ? 1.871 7.074 -11.326 1.00 94.00 89 ALA A N 1
ATOM 653 C CA . ALA A 1 89 ? 1.095 7.943 -10.451 1.00 94.00 89 ALA A CA 1
ATOM 654 C C . ALA A 1 89 ? -0.384 7.947 -10.848 1.00 94.00 89 ALA A C 1
ATOM 656 O O . ALA A 1 89 ? -0.716 8.016 -12.037 1.00 94.00 89 ALA A O 1
ATOM 657 N N . GLY A 1 90 ? -1.292 7.953 -9.875 1.00 95.75 90 GLY A N 1
ATOM 658 C CA . GLY A 1 90 ? -2.724 7.933 -10.164 1.00 95.75 90 GLY A CA 1
ATOM 659 C C . GLY A 1 90 ? -3.614 7.951 -8.933 1.00 95.75 90 GLY A C 1
ATOM 660 O O . GLY A 1 90 ? -3.135 7.977 -7.808 1.00 95.75 90 GLY A O 1
ATOM 661 N N . ASN A 1 91 ? -4.927 7.929 -9.156 1.00 97.00 91 ASN A N 1
ATOM 662 C CA . ASN A 1 91 ? -5.901 7.736 -8.080 1.00 97.00 91 ASN A CA 1
ATOM 663 C C . ASN A 1 91 ? -6.292 6.257 -8.015 1.00 97.00 91 ASN A C 1
ATOM 665 O O . ASN A 1 91 ? -6.391 5.610 -9.064 1.00 97.00 91 ASN A O 1
ATOM 669 N N . PHE A 1 92 ? -6.599 5.765 -6.818 1.00 97.25 92 PHE A N 1
ATOM 670 C CA . PHE A 1 92 ? -7.174 4.439 -6.611 1.00 97.25 92 PHE A CA 1
ATOM 671 C C . PHE A 1 92 ? -8.365 4.483 -5.655 1.00 97.25 92 PHE A C 1
ATOM 673 O O . PHE A 1 92 ? -8.488 5.388 -4.828 1.00 97.25 92 PHE A O 1
ATOM 680 N N . HIS A 1 93 ? -9.247 3.501 -5.806 1.00 97.88 93 HIS A N 1
ATOM 681 C CA . HIS A 1 93 ? -10.424 3.289 -4.965 1.00 97.88 93 HIS A CA 1
ATOM 682 C C . HIS A 1 93 ? -10.565 1.784 -4.739 1.00 97.88 93 HIS A C 1
ATOM 684 O O . HIS A 1 93 ? -10.353 1.010 -5.676 1.00 97.88 93 HIS A O 1
ATOM 690 N N . GLY A 1 94 ? -10.898 1.363 -3.526 1.00 97.69 94 GLY A N 1
ATOM 691 C CA . GLY A 1 94 ? -10.904 -0.051 -3.180 1.00 97.69 94 GLY A CA 1
ATOM 692 C C . GLY A 1 94 ? -11.507 -0.360 -1.820 1.00 97.69 94 GLY A C 1
ATOM 693 O O . GLY A 1 94 ? -12.084 0.506 -1.161 1.00 97.69 94 GLY A O 1
ATOM 694 N N . THR A 1 95 ? -11.331 -1.601 -1.396 1.00 98.25 95 THR A N 1
ATOM 695 C CA . THR A 1 95 ? -11.660 -2.088 -0.059 1.00 98.25 95 THR A CA 1
ATOM 696 C C . THR A 1 95 ? -10.401 -2.549 0.661 1.00 98.25 95 THR A C 1
ATOM 698 O O . THR A 1 95 ? -9.410 -2.909 0.032 1.00 98.25 95 THR A O 1
ATOM 701 N N . PHE A 1 96 ? -10.433 -2.498 1.987 1.00 98.19 96 PHE A N 1
ATOM 702 C CA . PHE A 1 96 ? -9.423 -3.074 2.868 1.00 98.19 96 PHE A CA 1
ATOM 703 C C . PHE A 1 96 ? -10.147 -3.943 3.888 1.00 98.19 96 PHE A C 1
ATOM 705 O O . PHE A 1 96 ? -11.043 -3.463 4.583 1.00 98.19 96 PHE A O 1
ATOM 712 N N . GLU A 1 97 ? -9.766 -5.205 3.967 1.00 97.69 97 GLU A N 1
ATOM 713 C CA . GLU A 1 97 ? -10.361 -6.209 4.837 1.00 97.69 97 GLU A CA 1
ATOM 714 C C . GLU A 1 97 ? -9.303 -6.712 5.810 1.00 97.69 97 GLU A C 1
ATOM 716 O O . GLU A 1 97 ? -8.204 -7.068 5.393 1.00 97.69 97 GLU A O 1
ATOM 721 N N . ALA A 1 98 ? -9.626 -6.717 7.101 1.00 95.62 98 ALA A N 1
ATOM 722 C CA . ALA A 1 98 ? -8.811 -7.320 8.151 1.00 95.62 98 ALA A CA 1
ATOM 723 C C . ALA A 1 98 ? -9.736 -7.902 9.223 1.00 95.62 98 ALA A C 1
ATOM 725 O O . ALA A 1 98 ? -10.653 -7.221 9.690 1.00 95.62 98 ALA A O 1
ATOM 726 N N . ASP A 1 99 ? -9.507 -9.159 9.603 1.00 91.31 99 ASP A N 1
ATOM 727 C CA . ASP A 1 99 ? -10.413 -9.941 10.452 1.00 91.31 99 ASP A CA 1
ATOM 728 C C . ASP A 1 99 ? -11.878 -9.887 9.952 1.00 91.31 99 ASP A C 1
ATOM 730 O O . ASP A 1 99 ? -12.181 -10.350 8.856 1.00 91.31 99 ASP A O 1
ATOM 734 N N . ASN A 1 100 ? -12.793 -9.320 10.747 1.00 92.44 100 ASN A N 1
ATOM 735 C CA . ASN A 1 100 ? -14.219 -9.163 10.427 1.00 92.44 100 ASN A CA 1
ATOM 736 C C . ASN A 1 100 ? -14.586 -7.700 10.118 1.00 92.44 100 ASN A C 1
ATOM 738 O O . ASN A 1 100 ? -15.719 -7.280 10.356 1.00 92.44 100 ASN A O 1
ATOM 742 N N . ILE A 1 101 ? -13.614 -6.892 9.690 1.00 95.88 101 ILE A N 1
ATOM 743 C CA . ILE A 1 101 ? -13.785 -5.461 9.432 1.00 95.88 101 ILE A CA 1
ATOM 744 C C . ILE A 1 101 ? -13.517 -5.183 7.960 1.00 95.88 101 ILE A C 1
ATOM 746 O O . ILE A 1 101 ? -12.475 -5.559 7.423 1.00 95.88 101 ILE A O 1
ATOM 750 N N . THR A 1 102 ? -14.426 -4.432 7.341 1.00 97.75 102 THR A N 1
ATOM 751 C CA . THR A 1 102 ? -14.269 -3.949 5.968 1.00 97.75 102 THR A CA 1
ATOM 752 C C . THR A 1 102 ? -14.230 -2.429 5.957 1.00 97.75 102 THR A C 1
ATOM 754 O O . THR A 1 102 ? -15.091 -1.744 6.521 1.00 97.75 102 THR A O 1
ATOM 757 N N . LEU A 1 103 ? -13.229 -1.881 5.277 1.00 97.88 103 LEU A N 1
ATOM 758 C CA . LEU A 1 103 ? -13.026 -0.454 5.076 1.00 97.88 103 LEU A CA 1
ATOM 759 C C . LEU A 1 103 ? -13.165 -0.123 3.592 1.00 97.88 103 LEU A C 1
ATOM 761 O O . LEU A 1 103 ? -12.674 -0.852 2.737 1.00 97.88 103 LEU A O 1
ATOM 765 N N . ASN A 1 104 ? -13.761 1.023 3.282 1.00 98.19 104 ASN A N 1
ATOM 766 C CA . ASN A 1 104 ? -13.602 1.658 1.978 1.00 98.19 104 ASN A CA 1
ATOM 767 C C . ASN A 1 104 ? -12.317 2.495 1.990 1.00 98.19 104 ASN A C 1
ATOM 769 O O . ASN A 1 104 ? -12.130 3.290 2.916 1.00 98.19 104 ASN A O 1
ATOM 773 N N . VAL A 1 105 ? -11.473 2.362 0.966 1.00 97.94 105 VAL A N 1
ATOM 774 C CA . VAL A 1 105 ? -10.217 3.108 0.817 1.00 97.94 105 VAL A CA 1
ATOM 775 C C . VAL A 1 105 ? -10.203 3.915 -0.476 1.00 97.94 105 VAL A C 1
ATOM 777 O O . VAL A 1 105 ? -10.523 3.421 -1.553 1.00 97.94 105 VAL A O 1
ATOM 780 N N . ASN A 1 106 ? -9.819 5.185 -0.372 1.00 98.19 106 ASN A N 1
ATOM 781 C CA . ASN A 1 106 ? -9.737 6.103 -1.506 1.00 98.19 106 ASN A CA 1
ATOM 782 C C . ASN A 1 106 ? -8.441 6.889 -1.400 1.00 98.19 106 ASN A C 1
ATOM 784 O O . ASN A 1 106 ? -8.188 7.515 -0.370 1.00 98.19 106 ASN A O 1
ATOM 788 N N . GLY A 1 107 ? -7.623 6.883 -2.445 1.00 97.81 107 GLY A N 1
ATOM 789 C CA . GLY A 1 107 ? -6.291 7.453 -2.332 1.00 97.81 107 GLY A CA 1
ATOM 790 C C . GLY A 1 107 ? -5.580 7.700 -3.647 1.00 97.81 107 GLY A C 1
ATOM 791 O O . GLY A 1 107 ? -6.180 7.751 -4.726 1.00 97.81 107 GLY A O 1
ATOM 792 N N . LYS A 1 108 ? -4.274 7.911 -3.521 1.00 98.00 108 LYS A N 1
ATOM 793 C CA . LYS A 1 108 ? -3.354 8.231 -4.602 1.00 98.00 108 LYS A CA 1
ATOM 794 C C . LYS A 1 108 ? -2.096 7.384 -4.515 1.00 98.00 108 LYS A C 1
ATOM 796 O O . LYS A 1 108 ? -1.570 7.162 -3.430 1.00 98.00 108 LYS A O 1
ATOM 801 N N . ILE A 1 109 ? -1.618 6.973 -5.679 1.00 97.25 109 ILE A N 1
ATOM 802 C CA . ILE A 1 109 ? -0.280 6.431 -5.888 1.00 97.25 109 ILE A CA 1
ATOM 803 C C . ILE A 1 109 ? 0.593 7.609 -6.319 1.00 97.25 109 ILE A C 1
ATOM 805 O O . ILE A 1 109 ? 0.263 8.307 -7.289 1.00 97.25 109 ILE A O 1
ATOM 809 N N . SER A 1 110 ? 1.665 7.860 -5.578 1.00 97.19 110 SER A N 1
ATOM 810 C CA . SER A 1 110 ? 2.679 8.850 -5.941 1.00 97.19 110 SER A CA 1
ATOM 811 C C . SER A 1 110 ? 3.482 8.381 -7.158 1.00 97.19 110 SER A C 1
ATOM 813 O O . SER A 1 110 ? 3.501 7.185 -7.454 1.00 97.19 110 SER A O 1
ATOM 815 N N . PRO A 1 111 ? 4.144 9.295 -7.889 1.00 96.25 111 PRO A N 1
ATOM 816 C CA . PRO A 1 111 ? 5.126 8.904 -8.892 1.00 96.25 111 PRO A CA 1
ATOM 817 C C . PRO A 1 111 ? 6.128 7.895 -8.332 1.00 96.25 111 PRO A C 1
ATOM 819 O O . PRO A 1 111 ? 6.544 8.020 -7.184 1.00 96.25 111 PRO A O 1
ATOM 822 N N . LEU A 1 112 ? 6.494 6.914 -9.153 1.00 94.56 112 LEU A N 1
ATOM 823 C CA . LEU A 1 112 ? 7.532 5.949 -8.833 1.00 94.56 112 LEU A CA 1
ATOM 824 C C . LEU A 1 112 ? 8.842 6.687 -8.546 1.00 94.56 112 LEU A C 1
ATOM 826 O O . LEU A 1 112 ? 9.292 7.503 -9.355 1.00 94.56 112 LEU A O 1
ATOM 830 N N . GLU A 1 113 ? 9.447 6.370 -7.411 1.00 96.19 113 GLU A N 1
ATOM 831 C CA . GLU A 1 113 ? 10.726 6.924 -6.979 1.00 96.19 113 GLU A CA 1
ATOM 832 C C . GLU A 1 113 ? 11.782 5.819 -6.951 1.00 96.19 113 GLU A C 1
ATOM 834 O O . GLU A 1 113 ? 11.455 4.642 -6.813 1.00 96.19 113 GLU A O 1
ATOM 839 N N . LEU A 1 114 ? 13.052 6.188 -7.105 1.00 96.75 114 LEU A N 1
ATOM 840 C CA . LEU A 1 114 ? 14.175 5.291 -6.849 1.00 96.75 114 LEU A CA 1
ATOM 841 C C . LEU A 1 114 ? 14.751 5.638 -5.481 1.00 96.75 114 LEU A C 1
ATOM 843 O O . LEU A 1 114 ? 15.041 6.807 -5.219 1.00 96.75 114 LEU A O 1
ATOM 847 N N . VAL A 1 115 ? 14.893 4.634 -4.621 1.00 97.19 115 VAL A N 1
ATOM 848 C CA . VAL A 1 115 ? 15.447 4.792 -3.276 1.00 97.19 115 VAL A CA 1
ATOM 849 C C . VAL A 1 115 ? 16.694 3.926 -3.111 1.00 97.19 115 VAL A C 1
ATOM 851 O O . VAL A 1 115 ? 16.679 2.767 -3.534 1.00 97.19 115 VAL A O 1
ATOM 854 N N . PRO A 1 116 ? 17.766 4.452 -2.494 1.00 97.06 116 PRO A N 1
ATOM 855 C CA . PRO A 1 116 ? 18.966 3.671 -2.247 1.00 97.06 116 PRO A CA 1
ATOM 856 C C . PRO A 1 116 ? 18.694 2.644 -1.145 1.00 97.06 116 PRO A C 1
ATOM 858 O O . PRO A 1 116 ? 18.276 2.997 -0.040 1.00 97.06 116 PRO A O 1
ATOM 861 N N . VAL A 1 117 ? 18.956 1.374 -1.438 1.00 95.75 117 VAL A N 1
ATOM 862 C CA . VAL A 1 117 ? 18.855 0.261 -0.490 1.00 95.75 117 VAL A CA 1
ATOM 863 C C . VAL A 1 117 ? 20.229 -0.362 -0.300 1.00 95.75 117 VAL A C 1
ATOM 865 O O . VAL A 1 117 ? 20.896 -0.714 -1.272 1.00 95.75 117 VAL A O 1
ATOM 868 N N . GLU A 1 118 ? 20.652 -0.494 0.954 1.00 93.94 118 GLU A N 1
ATOM 869 C CA . GLU A 1 118 ? 21.898 -1.168 1.315 1.00 93.94 118 GLU A CA 1
ATOM 870 C C . GLU A 1 118 ? 21.730 -2.688 1.167 1.00 93.94 118 GLU A C 1
ATOM 872 O O . GLU A 1 118 ? 20.871 -3.287 1.815 1.00 93.94 118 GLU A O 1
ATOM 877 N N . VAL A 1 119 ? 22.516 -3.308 0.283 1.00 91.69 119 VAL A N 1
ATOM 878 C CA . VAL A 1 119 ? 22.466 -4.760 0.003 1.00 91.69 119 VAL A CA 1
ATOM 879 C C . VAL A 1 119 ? 23.658 -5.525 0.585 1.00 91.69 119 VAL A C 1
ATOM 881 O O . VAL A 1 119 ? 23.594 -6.742 0.740 1.00 91.69 119 VAL A O 1
ATOM 884 N N . ASP A 1 120 ? 24.731 -4.808 0.905 1.00 91.88 120 ASP A N 1
ATOM 885 C CA . ASP A 1 120 ? 25.954 -5.248 1.586 1.00 91.88 120 ASP A CA 1
ATOM 886 C C . ASP A 1 120 ? 26.513 -3.998 2.298 1.00 91.88 120 ASP A C 1
ATOM 888 O O . ASP A 1 120 ? 26.207 -2.894 1.830 1.00 91.88 120 ASP A O 1
ATOM 892 N N . PRO A 1 121 ? 27.289 -4.094 3.396 1.00 95.94 121 PRO A N 1
ATOM 893 C CA . PRO A 1 121 ? 27.818 -2.915 4.072 1.00 95.94 121 PRO A CA 1
ATOM 894 C C . PRO A 1 121 ? 28.518 -1.963 3.098 1.00 95.94 121 PRO A C 1
ATOM 896 O O . PRO A 1 121 ? 29.432 -2.366 2.377 1.00 95.94 121 PRO A O 1
ATOM 899 N N . ASP A 1 122 ? 28.062 -0.710 3.074 1.00 94.38 122 ASP A N 1
ATOM 900 C CA . ASP A 1 122 ? 28.526 0.353 2.168 1.00 94.38 122 ASP A CA 1
ATOM 901 C C . ASP A 1 122 ? 28.231 0.136 0.660 1.00 94.38 122 ASP A C 1
ATOM 903 O O . ASP A 1 122 ? 28.726 0.890 -0.186 1.00 94.38 122 ASP A O 1
ATOM 907 N N . VAL A 1 123 ? 27.396 -0.843 0.288 1.00 95.38 123 VAL A N 1
ATOM 908 C CA . VAL A 1 123 ? 26.950 -1.093 -1.096 1.00 95.38 123 VAL A CA 1
ATOM 909 C C . VAL A 1 123 ? 25.461 -0.799 -1.234 1.00 95.38 123 VAL A C 1
ATOM 911 O O . VAL A 1 123 ? 24.607 -1.532 -0.733 1.00 95.38 123 VAL A O 1
ATOM 914 N N . PHE A 1 124 ? 25.149 0.251 -1.992 1.00 95.88 124 PHE A N 1
ATOM 915 C CA . PHE A 1 124 ? 23.782 0.708 -2.227 1.00 95.88 124 PHE A CA 1
ATOM 916 C C . PHE A 1 124 ? 23.335 0.420 -3.658 1.00 95.88 124 PHE A C 1
ATOM 918 O O . PHE A 1 124 ? 24.071 0.663 -4.616 1.00 95.88 124 PHE A O 1
ATOM 925 N N . VAL A 1 125 ? 22.104 -0.065 -3.795 1.00 96.56 125 VAL A N 1
ATOM 926 C CA . VAL A 1 125 ? 21.417 -0.248 -5.074 1.00 96.56 125 VAL A CA 1
ATOM 927 C C . VAL A 1 125 ? 20.137 0.573 -5.053 1.00 96.56 125 VAL A C 1
ATOM 929 O O . VAL A 1 125 ? 19.352 0.482 -4.113 1.00 96.56 125 VAL A O 1
ATOM 932 N N . ASP A 1 126 ? 19.918 1.356 -6.103 1.00 97.56 126 ASP A N 1
ATOM 933 C CA . ASP A 1 126 ? 18.672 2.093 -6.278 1.00 97.56 126 ASP A CA 1
ATOM 934 C C . ASP A 1 126 ? 17.554 1.133 -6.695 1.00 97.56 126 ASP A C 1
ATOM 936 O O . ASP A 1 126 ? 17.602 0.528 -7.770 1.00 97.56 126 ASP A O 1
ATOM 940 N N . LEU A 1 127 ? 16.537 1.002 -5.844 1.00 96.88 127 LEU A N 1
ATOM 941 C CA . LEU A 1 127 ? 15.365 0.170 -6.095 1.00 96.88 127 LEU A CA 1
ATOM 942 C C . LEU A 1 127 ? 14.102 1.025 -6.256 1.00 96.88 127 LEU A C 1
ATOM 944 O O . LEU A 1 127 ? 13.980 2.072 -5.614 1.00 96.88 127 LEU A O 1
ATOM 948 N N . PRO A 1 128 ? 13.144 0.602 -7.100 1.00 96.19 128 PRO A N 1
ATOM 949 C CA . PRO A 1 128 ? 11.873 1.293 -7.236 1.00 96.19 128 PRO A CA 1
ATOM 950 C C . PRO A 1 128 ? 11.052 1.227 -5.946 1.00 96.19 128 PRO A C 1
ATOM 952 O O . PRO A 1 128 ? 10.912 0.172 -5.324 1.00 96.19 128 PRO A O 1
ATOM 955 N N . MET A 1 129 ? 10.457 2.363 -5.593 1.00 96.56 129 MET A N 1
ATOM 956 C CA . MET A 1 129 ? 9.527 2.535 -4.488 1.00 96.56 129 MET A CA 1
ATOM 957 C C . MET A 1 129 ? 8.190 3.069 -5.003 1.00 96.56 129 MET A C 1
ATOM 959 O O . MET A 1 129 ? 8.131 4.101 -5.676 1.00 96.56 129 MET A O 1
ATOM 963 N N . LEU A 1 130 ? 7.106 2.383 -4.644 1.00 94.94 130 LEU A N 1
ATOM 964 C CA . LEU A 1 130 ? 5.742 2.882 -4.797 1.00 94.94 130 LEU A CA 1
ATOM 965 C C . LEU A 1 130 ? 5.230 3.361 -3.445 1.00 94.94 130 LEU A C 1
ATOM 967 O O . LEU A 1 130 ? 5.243 2.605 -2.476 1.00 94.94 130 LEU A O 1
ATOM 971 N N . SER A 1 131 ? 4.711 4.585 -3.415 1.00 97.38 131 SER A N 1
ATOM 972 C CA . SER A 1 131 ? 4.079 5.171 -2.233 1.00 97.38 131 SER A CA 1
ATOM 973 C C . SER A 1 131 ? 2.591 5.380 -2.481 1.00 97.38 131 SER A C 1
ATOM 975 O O . SER A 1 131 ? 2.188 5.912 -3.519 1.00 97.38 131 SER A O 1
ATOM 977 N N . LEU A 1 132 ? 1.769 4.978 -1.517 1.00 97.50 132 LEU A N 1
ATOM 978 C CA . LEU A 1 132 ? 0.322 5.126 -1.521 1.00 97.50 132 LEU A CA 1
ATOM 979 C C . LEU A 1 132 ? -0.092 5.975 -0.322 1.00 97.50 132 LEU A C 1
ATOM 981 O O . LEU A 1 132 ? 0.416 5.798 0.778 1.00 97.50 132 LEU A O 1
ATOM 985 N N . SER A 1 133 ? -1.047 6.874 -0.512 1.00 98.12 133 SER A N 1
ATOM 986 C CA . SER A 1 133 ? -1.681 7.596 0.595 1.00 98.12 133 SER A CA 1
ATOM 987 C C . SER A 1 133 ? -3.165 7.763 0.333 1.00 98.12 133 SER A C 1
ATOM 989 O O . SER A 1 133 ? -3.605 7.813 -0.820 1.00 98.12 133 SER A O 1
ATOM 991 N N . GLY A 1 134 ? -3.969 7.844 1.385 1.00 97.94 134 GLY A N 1
ATOM 992 C CA . GLY A 1 134 ? -5.406 7.963 1.205 1.00 97.94 134 GLY A CA 1
ATOM 993 C C . GLY A 1 134 ? -6.205 8.101 2.482 1.00 97.94 134 GLY A C 1
ATOM 994 O O . GLY A 1 134 ? -5.678 8.265 3.580 1.00 97.94 134 GLY A O 1
ATOM 995 N N . HIS A 1 135 ? -7.516 8.027 2.301 1.00 98.06 135 HIS A N 1
ATOM 996 C CA . HIS A 1 135 ? -8.515 8.024 3.351 1.00 98.06 135 HIS A CA 1
ATOM 997 C C . HIS A 1 135 ? -9.162 6.650 3.443 1.00 98.06 135 HIS A C 1
ATOM 999 O O . HIS A 1 135 ? -9.424 6.010 2.422 1.00 98.06 135 HIS A O 1
ATOM 1005 N N . TRP A 1 136 ? -9.477 6.237 4.664 1.00 97.88 136 TRP A N 1
ATOM 1006 C CA . TRP A 1 136 ? -10.251 5.035 4.936 1.00 97.88 136 TRP A CA 1
ATOM 1007 C C . TRP A 1 136 ? -11.493 5.372 5.762 1.00 97.88 136 TRP A C 1
ATOM 1009 O O . TRP A 1 136 ? -11.499 6.307 6.567 1.00 97.88 136 TRP A O 1
ATOM 1019 N N . ASN A 1 137 ? -12.555 4.598 5.566 1.00 97.88 137 ASN A N 1
ATOM 1020 C CA . ASN A 1 137 ? -13.772 4.664 6.367 1.00 97.88 137 ASN A CA 1
ATOM 1021 C C . ASN A 1 137 ? -14.323 3.254 6.573 1.00 97.88 137 ASN A C 1
ATOM 1023 O O . ASN A 1 137 ? -14.485 2.523 5.598 1.00 97.88 137 ASN A O 1
ATOM 1027 N N . VAL A 1 138 ? -14.655 2.897 7.815 1.00 97.31 138 VAL A N 1
ATOM 1028 C CA . VAL A 1 138 ? -15.278 1.602 8.120 1.00 97.31 138 VAL A CA 1
ATOM 1029 C C . VAL A 1 138 ? -16.657 1.537 7.477 1.00 97.31 138 VAL A C 1
ATOM 1031 O O . VAL A 1 138 ? -17.474 2.443 7.664 1.00 97.31 138 VAL A O 1
ATOM 1034 N N . ILE A 1 139 ? -16.908 0.475 6.720 1.00 97.81 139 ILE A N 1
ATOM 1035 C CA . ILE A 1 139 ? -18.209 0.203 6.103 1.00 97.81 139 ILE A CA 1
ATOM 1036 C C . ILE A 1 139 ? -18.893 -1.029 6.697 1.00 97.81 139 ILE A C 1
ATOM 1038 O O . ILE A 1 139 ? -20.112 -1.123 6.586 1.00 97.81 139 ILE A O 1
ATOM 1042 N N . ASP A 1 140 ? -18.145 -1.912 7.367 1.00 97.12 140 ASP A N 1
ATOM 1043 C CA . ASP A 1 140 ? -18.692 -3.048 8.112 1.00 97.12 140 ASP A CA 1
ATOM 1044 C C . ASP A 1 140 ? -17.799 -3.444 9.307 1.00 97.12 140 ASP A C 1
ATOM 1046 O O . ASP A 1 140 ? -16.598 -3.166 9.315 1.00 97.12 140 ASP A O 1
ATOM 1050 N N . GLY A 1 141 ? -18.392 -4.070 10.327 1.00 95.12 141 GLY A N 1
ATOM 1051 C CA . GLY A 1 141 ? -17.704 -4.646 11.492 1.00 95.12 141 GLY A CA 1
ATOM 1052 C C . GLY A 1 141 ? -17.396 -3.699 12.664 1.00 95.12 141 GLY A C 1
ATOM 1053 O O . GLY A 1 141 ? -17.339 -4.163 13.798 1.00 95.12 141 GLY A O 1
ATOM 1054 N N . ALA A 1 142 ? -17.235 -2.389 12.437 1.00 93.75 142 ALA A N 1
ATOM 1055 C CA . ALA A 1 142 ? -16.889 -1.405 13.481 1.00 93.75 142 ALA A CA 1
ATOM 1056 C C . ALA A 1 142 ? -17.326 0.035 13.116 1.00 93.75 142 ALA A C 1
ATOM 1058 O O . ALA A 1 142 ? -18.123 0.253 12.199 1.00 93.75 142 ALA A O 1
ATOM 1059 N N . LYS A 1 143 ? -16.799 1.057 13.811 1.00 95.06 143 LYS A N 1
ATOM 1060 C CA . LYS A 1 143 ? -16.928 2.476 13.427 1.00 95.06 143 LYS A CA 1
ATOM 1061 C C . LYS A 1 143 ? -15.574 3.174 13.415 1.00 95.06 143 LYS A C 1
ATOM 1063 O O . LYS A 1 143 ? -14.821 3.138 14.381 1.00 95.06 143 LYS A O 1
ATOM 1068 N N . GLY A 1 144 ? -15.286 3.911 12.349 1.00 94.75 144 GLY A N 1
ATOM 1069 C CA . GLY A 1 144 ? -14.042 4.664 12.269 1.00 94.75 144 GLY A CA 1
ATOM 1070 C C . GLY A 1 144 ? -13.803 5.294 10.910 1.00 94.75 144 GLY A C 1
ATOM 1071 O O . GLY A 1 144 ? -14.426 4.927 9.915 1.00 94.75 144 GLY A O 1
ATOM 1072 N N . ASN A 1 145 ? -12.897 6.260 10.886 1.00 97.06 145 ASN A N 1
ATOM 1073 C CA . ASN A 1 145 ? -12.361 6.847 9.665 1.00 97.06 145 ASN A CA 1
ATOM 1074 C C . ASN A 1 145 ? -11.001 7.473 9.941 1.00 97.06 145 ASN A C 1
ATOM 1076 O O . ASN A 1 145 ? -10.672 7.813 11.084 1.00 97.06 145 ASN A O 1
ATOM 1080 N N . GLY A 1 146 ? -10.236 7.673 8.880 1.00 97.25 146 GLY A N 1
ATOM 1081 C CA . GLY A 1 146 ? -8.927 8.272 9.000 1.00 97.25 146 GLY A CA 1
ATOM 1082 C C . GLY A 1 146 ? -8.157 8.306 7.698 1.00 97.25 146 GLY A C 1
ATOM 1083 O O . GLY A 1 146 ? -8.736 8.299 6.611 1.00 97.25 146 GLY A O 1
ATOM 1084 N N . ASN A 1 147 ? -6.840 8.363 7.842 1.00 98.06 147 ASN A N 1
ATOM 1085 C CA . ASN A 1 147 ? -5.890 8.378 6.748 1.00 98.06 147 ASN A CA 1
ATOM 1086 C C . ASN A 1 147 ? -4.990 7.153 6.826 1.00 98.06 147 ASN A C 1
ATOM 1088 O O . ASN A 1 147 ? -4.820 6.557 7.894 1.00 98.06 147 ASN A O 1
ATOM 1092 N N . PHE A 1 148 ? -4.381 6.813 5.705 1.00 97.69 148 PHE A N 1
ATOM 1093 C CA . PHE A 1 148 ? -3.274 5.880 5.689 1.00 97.69 148 PHE A CA 1
ATOM 1094 C C . PHE A 1 148 ? -2.185 6.351 4.741 1.00 97.69 148 PHE A C 1
ATOM 1096 O O . PHE A 1 148 ? -2.464 7.034 3.754 1.00 97.69 148 PHE A O 1
ATOM 1103 N N . ASP A 1 149 ? -0.974 5.919 5.051 1.00 98.12 149 ASP A N 1
ATOM 1104 C CA . ASP A 1 149 ? 0.208 6.040 4.218 1.00 98.12 149 ASP A CA 1
ATOM 1105 C C . ASP A 1 149 ? 0.838 4.653 4.128 1.00 98.12 149 ASP A C 1
ATOM 1107 O O . ASP A 1 149 ? 0.917 3.931 5.124 1.00 98.12 149 ASP A O 1
ATOM 1111 N N . ALA A 1 150 ? 1.252 4.255 2.936 1.00 97.94 150 ALA A N 1
ATOM 1112 C CA . ALA A 1 150 ? 1.904 2.984 2.695 1.00 97.94 150 ALA A CA 1
ATOM 1113 C C . ALA A 1 150 ? 3.016 3.139 1.663 1.00 97.94 150 ALA A C 1
ATOM 1115 O O . ALA A 1 150 ? 2.974 4.029 0.813 1.00 97.94 150 ALA A O 1
ATOM 1116 N N . TYR A 1 151 ? 3.997 2.252 1.716 1.00 97.75 151 TYR A N 1
ATOM 1117 C CA . TYR A 1 151 ? 5.043 2.169 0.712 1.00 97.75 151 TYR A CA 1
ATOM 1118 C C . TYR A 1 151 ? 5.457 0.719 0.481 1.00 97.75 151 TYR A C 1
ATOM 1120 O O . TYR A 1 151 ? 5.297 -0.137 1.355 1.00 97.75 151 TYR A O 1
ATOM 1128 N N . LEU A 1 152 ? 6.010 0.457 -0.698 1.00 96.44 152 LEU A N 1
ATOM 1129 C CA . LEU A 1 152 ? 6.681 -0.795 -1.017 1.00 96.44 152 LEU A CA 1
ATOM 1130 C C . LEU A 1 152 ? 7.908 -0.511 -1.893 1.00 96.44 152 LEU A C 1
ATOM 1132 O O . LEU A 1 152 ? 7.822 0.198 -2.894 1.00 96.44 152 LEU A O 1
ATOM 1136 N N . VAL A 1 153 ? 9.047 -1.065 -1.497 1.00 97.56 153 VAL A N 1
ATOM 1137 C CA . VAL A 1 153 ? 10.302 -1.095 -2.248 1.00 97.56 153 VAL A CA 1
ATOM 1138 C C . VAL A 1 153 ? 10.468 -2.500 -2.792 1.00 97.56 153 VAL A C 1
ATOM 1140 O O . VAL A 1 153 ? 10.298 -3.471 -2.050 1.00 97.56 153 VAL A O 1
ATOM 1143 N N . PHE A 1 154 ? 10.774 -2.633 -4.077 1.00 95.75 154 PHE A N 1
ATOM 1144 C CA . PHE A 1 154 ? 10.730 -3.935 -4.731 1.00 95.75 154 PHE A CA 1
ATOM 1145 C C . PHE A 1 154 ? 11.796 -4.118 -5.804 1.00 95.75 154 PHE A C 1
ATOM 1147 O O . PHE A 1 154 ? 12.331 -3.163 -6.355 1.00 95.75 154 PHE A O 1
ATOM 1154 N N . ILE A 1 155 ? 12.075 -5.376 -6.125 1.00 94.88 155 ILE A N 1
ATOM 1155 C CA . ILE A 1 155 ? 12.835 -5.781 -7.303 1.00 94.88 155 ILE A CA 1
ATOM 1156 C C . ILE A 1 155 ? 11.813 -6.117 -8.392 1.00 94.88 155 ILE A C 1
ATOM 1158 O O . ILE A 1 155 ? 10.967 -6.992 -8.165 1.00 94.88 155 ILE A O 1
ATOM 1162 N N . PRO A 1 156 ? 11.839 -5.430 -9.545 1.00 91.94 156 PRO A N 1
ATOM 1163 C CA . PRO A 1 156 ? 10.899 -5.713 -10.612 1.00 91.94 156 PRO A CA 1
ATOM 1164 C C . PRO A 1 156 ? 11.162 -7.081 -11.251 1.00 91.94 156 PRO A C 1
ATOM 1166 O O . PRO A 1 156 ? 12.305 -7.539 -11.316 1.00 91.94 156 PRO A O 1
ATOM 1169 N N . ASP A 1 157 ? 10.104 -7.728 -11.736 1.00 87.69 157 ASP A N 1
ATOM 1170 C CA . ASP A 1 157 ? 10.227 -8.938 -12.551 1.00 87.69 157 ASP A CA 1
ATOM 1171 C C . ASP A 1 157 ? 10.725 -8.618 -13.979 1.00 87.69 157 ASP A C 1
ATOM 1173 O O . ASP A 1 157 ? 10.979 -7.464 -14.342 1.00 87.69 157 ASP A O 1
ATOM 1177 N N . ALA A 1 158 ? 10.864 -9.645 -14.823 1.00 85.06 158 ALA A N 1
ATOM 1178 C CA . ALA A 1 158 ? 11.320 -9.478 -16.207 1.00 85.06 158 ALA A CA 1
ATOM 1179 C C . ALA A 1 158 ? 10.355 -8.649 -17.082 1.00 85.06 158 ALA A C 1
ATOM 1181 O O . ALA A 1 158 ? 10.722 -8.223 -18.178 1.00 85.06 158 ALA A O 1
ATOM 1182 N N . GLN A 1 159 ? 9.129 -8.427 -16.613 1.00 80.06 159 GLN A N 1
ATOM 1183 C CA . GLN A 1 159 ? 8.066 -7.678 -17.265 1.00 80.06 159 GLN A CA 1
ATOM 1184 C C . GLN A 1 159 ? 7.916 -6.264 -16.676 1.00 80.06 159 GLN A C 1
ATOM 1186 O O . GLN A 1 159 ? 7.141 -5.466 -17.201 1.00 80.06 159 GLN A O 1
ATOM 1191 N N . GLY A 1 160 ? 8.682 -5.924 -15.633 1.00 81.56 160 GLY A N 1
ATOM 1192 C CA . GLY A 1 160 ? 8.631 -4.631 -14.957 1.00 81.56 160 GLY A CA 1
ATOM 1193 C C . GLY A 1 160 ? 7.516 -4.506 -13.914 1.00 81.56 160 GLY A C 1
ATOM 1194 O O . GLY A 1 160 ? 7.236 -3.393 -13.467 1.00 81.56 160 GLY A O 1
ATOM 1195 N N . HIS A 1 161 ? 6.866 -5.604 -13.526 1.00 84.69 161 HIS A N 1
ATOM 1196 C CA . HIS A 1 161 ? 5.912 -5.620 -12.418 1.00 84.69 161 HIS A CA 1
ATOM 1197 C C . HIS A 1 161 ? 6.626 -5.742 -11.073 1.00 84.69 161 HIS A C 1
ATOM 1199 O O . HIS A 1 161 ? 7.832 -5.971 -11.016 1.00 84.69 161 HIS A O 1
ATOM 1205 N N . VAL A 1 162 ? 5.874 -5.629 -9.976 1.00 88.31 162 VAL A N 1
ATOM 1206 C CA . VAL A 1 162 ? 6.402 -5.951 -8.648 1.00 88.31 162 VAL A CA 1
ATOM 1207 C C . VAL A 1 162 ? 6.736 -7.444 -8.596 1.00 88.31 162 VAL A C 1
ATOM 1209 O O . VAL A 1 162 ? 5.836 -8.269 -8.706 1.00 88.31 162 VAL A O 1
ATOM 1212 N N . GLY A 1 163 ? 8.026 -7.770 -8.477 1.00 89.88 163 GLY A N 1
ATOM 1213 C CA . GLY A 1 163 ? 8.517 -9.141 -8.346 1.00 89.88 163 GLY A CA 1
ATOM 1214 C C . GLY A 1 163 ? 8.723 -9.515 -6.881 1.00 89.88 163 GLY A C 1
ATOM 1215 O O . GLY A 1 163 ? 7.890 -10.185 -6.282 1.00 89.88 163 GLY A O 1
ATOM 1216 N N . THR A 1 164 ? 9.826 -9.054 -6.290 1.00 94.06 164 THR A N 1
ATOM 1217 C CA . THR A 1 164 ? 10.160 -9.325 -4.881 1.00 94.06 164 THR A CA 1
ATOM 1218 C C . THR A 1 164 ? 10.044 -8.054 -4.058 1.00 94.06 164 THR A C 1
ATOM 1220 O O . THR A 1 164 ? 10.705 -7.066 -4.371 1.00 94.06 164 THR A O 1
ATOM 1223 N N . ILE A 1 165 ? 9.261 -8.076 -2.982 1.00 95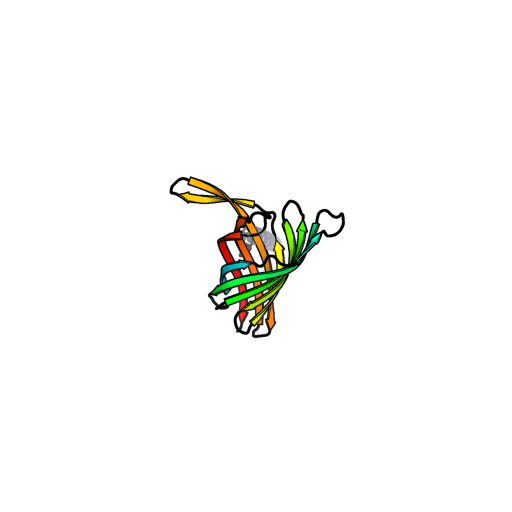.81 165 ILE A N 1
ATOM 1224 C CA . ILE A 1 165 ? 9.199 -6.969 -2.021 1.00 95.81 165 ILE A CA 1
ATOM 1225 C C . ILE A 1 165 ? 10.431 -7.034 -1.110 1.00 95.81 165 ILE A C 1
ATOM 1227 O O . ILE A 1 165 ? 10.691 -8.056 -0.481 1.00 95.81 165 ILE A O 1
ATOM 1231 N N . VAL A 1 166 ? 11.197 -5.944 -1.065 1.00 96.50 166 VAL A N 1
ATOM 1232 C CA . VAL A 1 166 ? 12.424 -5.807 -0.260 1.00 96.50 166 VAL A CA 1
ATOM 1233 C C . VAL A 1 166 ? 12.140 -5.112 1.066 1.00 96.50 166 VAL A C 1
ATOM 1235 O O . VAL A 1 166 ? 12.677 -5.498 2.099 1.00 96.50 166 VAL A O 1
ATOM 1238 N N . ALA A 1 167 ? 11.281 -4.097 1.042 1.00 96.50 167 ALA A N 1
ATOM 1239 C CA . ALA A 1 167 ? 10.811 -3.399 2.228 1.00 96.50 167 ALA A CA 1
ATOM 1240 C C . ALA A 1 167 ? 9.400 -2.879 1.974 1.00 96.50 167 ALA A C 1
ATOM 1242 O O . ALA A 1 167 ? 9.053 -2.529 0.846 1.00 96.50 167 ALA A O 1
ATOM 1243 N N . SER A 1 168 ? 8.581 -2.799 3.010 1.00 98.00 168 SER A N 1
ATOM 1244 C CA . SER A 1 168 ? 7.246 -2.233 2.898 1.00 98.00 168 SER A CA 1
ATOM 1245 C C . SER A 1 168 ? 6.767 -1.714 4.242 1.00 98.00 168 SER A C 1
ATOM 1247 O O . SER A 1 168 ? 7.331 -2.014 5.293 1.00 98.00 168 SER A O 1
ATOM 1249 N N . GLY A 1 169 ? 5.708 -0.921 4.206 1.00 97.69 169 GLY A N 1
ATOM 1250 C CA . GLY A 1 169 ? 5.040 -0.488 5.415 1.00 97.69 169 GLY A CA 1
ATOM 1251 C C . GLY A 1 169 ? 3.673 0.081 5.111 1.00 97.69 169 GLY A C 1
ATOM 1252 O O . GLY A 1 169 ? 3.450 0.658 4.049 1.00 97.69 169 GLY A O 1
ATOM 1253 N N . ILE A 1 170 ? 2.766 -0.056 6.067 1.00 98.12 170 ILE A N 1
ATOM 1254 C CA . ILE A 1 170 ? 1.492 0.654 6.105 1.00 98.12 170 ILE A CA 1
ATOM 1255 C C . ILE A 1 170 ? 1.307 1.268 7.488 1.00 98.12 170 ILE A C 1
ATOM 1257 O O . ILE A 1 170 ? 1.567 0.633 8.510 1.00 98.12 170 ILE A O 1
ATOM 1261 N N . VAL A 1 171 ? 0.852 2.514 7.524 1.00 98.06 171 VAL A N 1
ATOM 1262 C CA . VAL A 1 171 ? 0.514 3.247 8.741 1.00 98.06 171 VAL A CA 1
ATOM 1263 C C . VAL A 1 171 ? -0.892 3.794 8.581 1.00 98.06 171 VAL A C 1
ATOM 1265 O O . VAL A 1 171 ? -1.181 4.535 7.647 1.00 98.06 171 VAL A O 1
ATOM 1268 N N . MET A 1 172 ? -1.770 3.452 9.517 1.00 97.69 172 MET A N 1
ATOM 1269 C CA . MET A 1 172 ? -3.144 3.932 9.570 1.00 97.69 172 MET A CA 1
ATOM 1270 C C . MET A 1 172 ? -3.321 4.845 10.776 1.00 97.69 172 MET A C 1
ATOM 1272 O O . MET A 1 172 ? -3.042 4.467 11.915 1.00 97.69 172 MET A O 1
ATOM 1276 N N . THR A 1 173 ? -3.831 6.048 10.539 1.00 97.62 173 THR A N 1
ATOM 1277 C CA . THR A 1 173 ? -4.142 7.041 11.574 1.00 97.62 173 THR A CA 1
ATOM 1278 C C . THR A 1 173 ? -5.612 7.415 11.498 1.00 97.62 173 THR A C 1
ATOM 1280 O O . THR A 1 173 ? -6.200 7.374 10.420 1.00 97.62 173 THR A O 1
ATOM 1283 N N . GLY A 1 174 ? -6.246 7.784 12.610 1.00 95.44 174 GLY A N 1
ATOM 1284 C CA . GLY A 1 174 ? -7.653 8.180 12.561 1.00 95.44 174 GLY A CA 1
ATOM 1285 C C . GLY A 1 174 ? -8.411 8.035 13.865 1.00 95.44 174 GLY A C 1
ATOM 1286 O O . GLY A 1 174 ? -7.847 8.095 14.949 1.00 95.44 174 GLY A O 1
ATOM 1287 N N . LYS A 1 175 ? -9.727 7.886 13.752 1.00 93.50 175 LYS A N 1
ATOM 1288 C CA . LYS A 1 175 ? -10.618 7.543 14.859 1.00 93.50 175 LYS A CA 1
ATOM 1289 C C . LYS A 1 175 ? -11.057 6.100 14.697 1.00 93.50 175 LYS A C 1
ATOM 1291 O O . LYS A 1 175 ? -11.524 5.725 13.625 1.00 93.50 175 LYS A O 1
ATOM 1296 N N . TRP A 1 176 ? -10.964 5.341 15.779 1.00 90.38 176 TRP A N 1
ATOM 1297 C CA . TRP A 1 176 ? -11.337 3.937 15.828 1.00 90.38 176 TRP A CA 1
ATOM 1298 C C . TRP A 1 176 ? -12.248 3.671 17.021 1.00 90.38 176 TRP A C 1
ATOM 1300 O O . TRP A 1 176 ? -11.963 4.120 18.133 1.00 90.38 176 TRP A O 1
ATOM 1310 N N . GLN A 1 177 ? -13.340 2.961 16.774 1.00 89.50 177 GLN A N 1
ATOM 1311 C CA . GLN A 1 177 ? -14.256 2.460 17.782 1.00 89.50 177 GLN A CA 1
ATOM 1312 C C . GLN A 1 177 ? -14.679 1.041 17.360 1.00 89.50 177 GLN A C 1
ATOM 1314 O O . GLN A 1 177 ? -15.450 0.927 16.402 1.00 89.50 177 GLN A O 1
ATOM 1319 N N . PRO A 1 178 ? -14.147 -0.005 18.022 1.00 82.50 178 PRO A N 1
ATOM 1320 C CA . PRO A 1 178 ? -14.522 -1.386 17.741 1.00 82.50 178 PRO A CA 1
ATOM 1321 C C . PRO A 1 178 ? -16.000 -1.648 18.060 1.00 82.50 178 PRO A C 1
ATOM 1323 O O . PRO A 1 178 ? -16.595 -0.883 18.863 1.00 82.50 178 PRO A O 1
#

Foldseek 3Di:
DVVVVVVVVVVVVVVVVVPPPPPPPPPPPFFDWAKKWWWFDKDPADWDDPPPPQKIKRQWIKIWTFMDGNQGGIKIWIKIWIAHNQFRKTKIWTWMDGDFWIKTKTWIKGGWDWDWDDPDVVDTDTFIKIKIKTKIATPDDFGWIFIKIKMWTADADPVRHGDGTPGMMMITGTDTGD

Radius of gyration: 24.72 Å; chains: 1; bounding box: 47×76×61 Å